Protein AF-A0AAV3NL18-F1 (afdb_monomer)

Solvent-accessible surface area (backbone atoms only — not comparable to full-atom values): 9851 Å² total; per-residue (Å²): 136,84,76,83,77,78,77,79,75,75,83,81,69,87,68,67,52,64,83,71,40,82,57,65,32,50,101,84,41,51,75,60,40,51,67,47,47,51,60,55,29,52,77,69,73,49,41,53,53,53,73,68,83,54,84,79,64,59,65,55,42,73,45,99,84,70,45,79,40,78,27,67,68,26,55,50,51,51,52,53,33,53,51,52,31,51,45,52,62,73,33,39,31,71,70,56,47,59,73,63,63,54,92,94,59,90,79,48,28,35,57,48,44,54,50,52,54,50,53,54,52,52,50,56,53,50,52,56,59,59,51,54,58,51,57,52,50,56,52,48,55,62,69,66,69,74,88,80,86,84,81,88,91,87,81,89,86,133

Radius of gyration: 29.04 Å; Cα contacts (8 Å, |Δi|>4): 93; chains: 1; bounding box: 50×45×116 Å

Mean predicted aligned error: 13.88 Å

pLDDT: mean 76.07, std 19.04, range [35.38, 95.25]

Structure (mmCIF, N/CA/C/O backbone):
data_AF-A0AAV3NL18-F1
#
_entry.id   AF-A0AAV3NL18-F1
#
loop_
_atom_site.group_PDB
_atom_site.id
_atom_site.type_symbol
_atom_site.label_atom_id
_atom_site.label_alt_id
_atom_site.label_comp_id
_atom_site.label_asym_id
_atom_site.label_entity_id
_atom_site.label_seq_id
_atom_site.pdbx_PDB_ins_code
_atom_site.Cartn_x
_atom_site.Cartn_y
_atom_site.Cartn_z
_atom_site.occupancy
_atom_site.B_iso_or_equiv
_atom_site.auth_seq_id
_atom_site.auth_comp_id
_atom_site.auth_asym_id
_atom_site.auth_atom_id
_atom_site.pdbx_PDB_model_num
ATOM 1 N N . MET A 1 1 ? 2.341 -17.189 -35.186 1.00 37.91 1 MET A N 1
ATOM 2 C CA . MET A 1 1 ? 2.715 -17.104 -33.759 1.00 37.91 1 MET A CA 1
ATOM 3 C C . MET A 1 1 ? 2.012 -15.875 -33.205 1.00 37.91 1 MET A C 1
ATOM 5 O O . MET A 1 1 ? 2.312 -14.782 -33.661 1.00 37.91 1 MET A O 1
ATOM 9 N N . ILE A 1 2 ? 0.972 -16.050 -32.389 1.00 35.88 2 ILE A N 1
ATOM 10 C CA . ILE A 1 2 ? 0.143 -14.938 -31.898 1.00 35.88 2 ILE A CA 1
ATOM 11 C C . ILE A 1 2 ? 0.721 -14.519 -30.545 1.00 35.88 2 ILE A C 1
ATOM 13 O O . ILE A 1 2 ? 0.697 -15.309 -29.606 1.00 35.88 2 ILE A O 1
ATOM 17 N N . MET A 1 3 ? 1.296 -13.319 -30.469 1.00 35.38 3 MET A N 1
ATOM 18 C CA . MET A 1 3 ? 1.714 -12.720 -29.199 1.00 35.38 3 MET A CA 1
ATOM 19 C C . MET A 1 3 ? 0.457 -12.323 -28.416 1.00 35.38 3 MET A C 1
ATOM 21 O O . MET A 1 3 ? -0.426 -11.699 -29.011 1.00 35.38 3 MET A O 1
ATOM 25 N N . PRO A 1 4 ? 0.335 -12.648 -27.119 1.00 42.09 4 PRO A N 1
ATOM 26 C CA . PRO A 1 4 ? -0.758 -12.124 -26.320 1.00 42.09 4 PRO A CA 1
ATOM 27 C C . PRO A 1 4 ? -0.588 -10.606 -26.215 1.00 42.09 4 PRO A C 1
ATOM 29 O O . PRO A 1 4 ? 0.349 -10.103 -25.598 1.00 42.09 4 PRO A O 1
ATOM 32 N N . THR A 1 5 ? -1.485 -9.863 -26.863 1.00 39.22 5 THR A N 1
ATOM 33 C CA . THR A 1 5 ? -1.616 -8.422 -26.667 1.00 39.22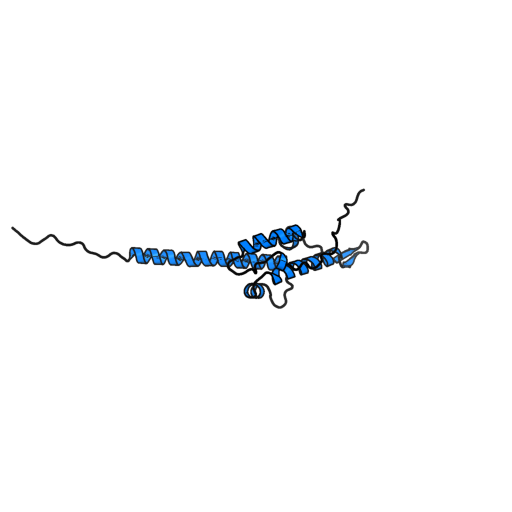 5 THR A CA 1
ATOM 34 C C . THR A 1 5 ? -2.104 -8.206 -25.242 1.00 39.22 5 THR A C 1
ATOM 36 O O . THR A 1 5 ? -3.290 -8.358 -24.954 1.00 39.22 5 THR A O 1
ATOM 39 N N . VAL A 1 6 ? -1.182 -7.886 -24.334 1.00 49.75 6 VAL A N 1
ATOM 40 C CA . VAL A 1 6 ? -1.539 -7.341 -23.026 1.00 49.75 6 VAL A CA 1
ATOM 41 C C . VAL A 1 6 ? -2.209 -6.003 -23.304 1.00 49.75 6 VAL A C 1
ATOM 43 O O . VAL A 1 6 ? -1.574 -5.032 -23.714 1.00 49.75 6 VAL A O 1
ATOM 46 N N . VAL A 1 7 ? -3.531 -5.991 -23.174 1.00 39.19 7 VAL A N 1
ATOM 47 C CA . VAL A 1 7 ? -4.340 -4.783 -23.269 1.00 39.19 7 VAL A CA 1
ATOM 48 C C . VAL A 1 7 ? -3.996 -3.963 -22.028 1.00 39.19 7 VAL A C 1
ATOM 50 O O . VAL A 1 7 ? -4.536 -4.200 -20.952 1.00 39.19 7 VAL A O 1
ATOM 53 N N . TYR A 1 8 ? -3.031 -3.049 -22.138 1.00 40.38 8 TYR A N 1
ATOM 54 C CA . TYR A 1 8 ? -2.781 -2.071 -21.084 1.00 40.38 8 TYR A CA 1
ATOM 55 C C . TYR A 1 8 ? -3.988 -1.134 -21.046 1.00 40.38 8 TYR A C 1
ATOM 57 O O . TYR A 1 8 ? -4.148 -0.238 -21.878 1.00 40.38 8 TYR A O 1
ATOM 65 N N . SER A 1 9 ? -4.904 -1.437 -20.130 1.00 42.38 9 SER A N 1
ATOM 66 C CA . SER A 1 9 ? -6.121 -0.675 -19.895 1.00 42.38 9 SER A CA 1
ATOM 67 C C . SER A 1 9 ? -5.795 0.792 -19.619 1.00 42.38 9 SER A C 1
ATOM 69 O O . SER A 1 9 ? -4.814 1.141 -18.966 1.00 42.38 9 SER A O 1
ATOM 71 N N . ARG A 1 10 ? -6.638 1.642 -20.202 1.00 47.22 10 ARG A N 1
ATOM 72 C CA . ARG A 1 10 ? -6.505 3.092 -20.350 1.00 47.22 10 ARG A CA 1
ATOM 73 C C . ARG A 1 10 ? -6.251 3.803 -19.019 1.00 47.22 10 ARG A C 1
ATOM 75 O O . ARG A 1 10 ? -6.920 3.507 -18.040 1.00 47.22 10 ARG A O 1
ATOM 82 N N . SER A 1 11 ? -5.340 4.783 -19.071 1.00 45.34 11 SER A N 1
ATOM 83 C CA . SER A 1 11 ? -5.150 5.912 -18.146 1.00 45.34 11 SER A CA 1
ATOM 84 C C . SER A 1 11 ? -5.982 5.838 -16.861 1.00 45.34 11 SER A C 1
ATOM 86 O O . SER A 1 11 ? -7.146 6.237 -16.839 1.00 45.34 11 SER A O 1
ATOM 88 N N . SER A 1 12 ? -5.368 5.347 -15.785 1.00 49.28 12 SER A N 1
ATOM 89 C CA . SER A 1 12 ? -5.919 5.433 -14.436 1.00 49.28 12 SER A CA 1
ATOM 90 C C . SER A 1 12 ? -5.998 6.910 -14.047 1.00 49.28 12 SER A C 1
ATOM 92 O O . SER A 1 12 ? -5.031 7.495 -13.557 1.00 49.28 12 SER A O 1
ATOM 94 N N . THR A 1 13 ? -7.133 7.556 -14.314 1.00 51.69 13 THR A N 1
ATOM 95 C CA . THR A 1 13 ? -7.495 8.793 -13.622 1.00 51.69 13 THR A CA 1
ATOM 96 C C . THR A 1 13 ? -7.361 8.527 -12.131 1.00 51.69 13 THR A C 1
ATOM 98 O O . THR A 1 13 ? -7.843 7.497 -11.662 1.00 51.69 13 THR A O 1
ATOM 101 N N . ILE A 1 14 ? -6.684 9.419 -11.401 1.00 53.84 14 ILE A N 1
ATOM 102 C CA . ILE A 1 14 ? -6.561 9.339 -9.943 1.00 53.84 14 ILE A CA 1
ATOM 103 C C . ILE A 1 14 ? -7.979 9.421 -9.372 1.00 53.84 14 ILE A C 1
ATOM 105 O O . ILE A 1 14 ? -8.539 10.499 -9.178 1.00 53.84 14 ILE A O 1
ATOM 109 N N . SER A 1 15 ? -8.591 8.258 -9.178 1.00 59.44 15 SER A N 1
ATOM 110 C CA . SER A 1 15 ? -9.879 8.106 -8.529 1.00 59.44 15 SER A CA 1
ATOM 111 C C . SER A 1 15 ? -9.713 8.588 -7.094 1.00 59.44 15 SER A C 1
ATOM 113 O O . SER A 1 15 ? -8.809 8.139 -6.387 1.00 59.44 15 SER A O 1
ATOM 115 N N . ASN A 1 16 ? -10.555 9.528 -6.661 1.00 66.00 16 ASN A N 1
ATOM 116 C CA . ASN A 1 16 ? -10.571 9.975 -5.274 1.00 66.00 16 ASN A CA 1
ATOM 117 C C . ASN A 1 16 ? -11.001 8.789 -4.401 1.00 66.00 16 ASN A C 1
ATOM 119 O O . ASN A 1 16 ? -12.191 8.517 -4.262 1.00 66.00 16 ASN A O 1
ATOM 123 N N . ILE A 1 17 ? -10.025 8.053 -3.866 1.00 69.31 17 ILE A N 1
ATOM 124 C CA . ILE A 1 17 ? -10.222 6.814 -3.103 1.00 69.31 17 ILE A CA 1
ATOM 125 C C . ILE A 1 17 ? -11.233 6.977 -1.963 1.00 69.31 17 ILE A C 1
ATOM 127 O O . ILE A 1 17 ? -11.958 6.042 -1.637 1.00 69.31 17 ILE A O 1
ATOM 131 N N . LYS A 1 18 ? -11.352 8.194 -1.419 1.00 64.25 18 LYS A N 1
ATOM 132 C CA . LYS A 1 18 ? -12.298 8.544 -0.353 1.00 64.25 18 LYS A CA 1
ATOM 133 C C . LYS A 1 18 ? -13.765 8.387 -0.760 1.00 64.25 18 LYS A C 1
ATOM 135 O O . LYS A 1 18 ? -14.620 8.266 0.107 1.00 64.25 18 LYS A O 1
ATOM 140 N N . ASN A 1 19 ? -14.062 8.366 -2.060 1.00 70.12 19 ASN A N 1
ATOM 141 C CA . ASN A 1 19 ? -15.407 8.081 -2.563 1.00 70.12 19 ASN A CA 1
ATOM 142 C C . ASN A 1 19 ? -15.765 6.588 -2.473 1.00 70.12 19 ASN A C 1
ATOM 144 O O . ASN A 1 19 ? -16.944 6.253 -2.492 1.00 70.12 19 ASN A O 1
ATOM 148 N N . TYR A 1 20 ? -14.766 5.705 -2.388 1.00 67.75 20 TYR A N 1
ATOM 149 C CA . TYR A 1 20 ? -14.949 4.251 -2.355 1.00 67.75 20 TYR A CA 1
ATOM 150 C C . TYR A 1 20 ? -14.720 3.670 -0.959 1.00 67.75 20 TYR A C 1
ATOM 152 O O . TYR A 1 20 ? -15.392 2.723 -0.562 1.00 67.75 20 TYR A O 1
ATOM 160 N N . VAL A 1 21 ? -13.801 4.267 -0.200 1.00 74.56 21 VAL A N 1
ATOM 161 C CA . VAL A 1 21 ? -13.479 3.879 1.173 1.00 74.56 21 VAL A CA 1
ATOM 162 C C . VAL A 1 21 ? -13.870 5.035 2.085 1.00 74.56 21 VAL A C 1
ATOM 164 O O . VAL A 1 21 ? -13.123 5.998 2.253 1.00 74.56 21 VAL A O 1
ATOM 167 N N . SER A 1 22 ? -15.081 4.959 2.638 1.00 75.62 22 SER A N 1
ATOM 168 C CA . SER A 1 22 ? -15.639 6.000 3.513 1.00 75.62 22 SER A CA 1
ATOM 169 C C . SER A 1 22 ? -15.077 5.962 4.935 1.00 75.62 22 SER A C 1
ATOM 171 O O . SER A 1 22 ? -15.229 6.929 5.680 1.00 75.62 22 SER A O 1
ATOM 173 N N . GLN A 1 23 ? -14.424 4.861 5.315 1.00 77.94 23 GLN A N 1
ATOM 174 C CA . GLN A 1 23 ? -13.844 4.687 6.640 1.00 77.94 23 GLN A CA 1
ATOM 175 C C . GLN A 1 23 ? -12.346 4.961 6.636 1.00 77.94 23 GLN A C 1
ATOM 177 O O . GLN A 1 23 ? -11.592 4.409 5.837 1.00 77.94 23 GLN A O 1
ATOM 182 N N . VAL A 1 24 ? -11.919 5.788 7.582 1.00 88.56 24 VAL A N 1
ATOM 183 C CA . VAL A 1 24 ? -10.508 5.953 7.915 1.00 88.56 24 VAL A CA 1
ATOM 184 C C . VAL A 1 24 ? -10.121 4.803 8.844 1.00 88.56 24 VAL A C 1
ATOM 186 O O . VAL A 1 24 ? -10.771 4.605 9.869 1.00 88.56 24 VAL A O 1
ATOM 189 N N . LEU A 1 25 ? -9.094 4.032 8.484 1.00 89.56 25 LEU A N 1
ATOM 190 C CA . LEU A 1 25 ? -8.557 2.955 9.309 1.00 89.56 25 LEU A CA 1
ATOM 191 C C . LEU A 1 25 ? -8.058 3.516 10.641 1.00 89.56 25 LEU A C 1
ATOM 193 O O . LEU A 1 25 ? -7.231 4.430 10.673 1.00 89.56 25 LEU A O 1
ATOM 197 N N . ASP A 1 26 ? -8.506 2.912 11.728 1.00 89.25 26 ASP A N 1
ATOM 198 C CA . ASP A 1 26 ? -8.030 3.115 13.085 1.00 89.25 26 ASP A CA 1
ATOM 199 C C . ASP A 1 26 ? -7.818 1.759 13.777 1.00 89.25 26 ASP A C 1
ATOM 201 O O . ASP A 1 26 ? -8.051 0.694 13.205 1.00 89.25 26 ASP A O 1
ATOM 205 N N . PHE A 1 27 ? -7.358 1.788 15.028 1.00 85.31 27 PHE A N 1
ATOM 206 C CA . PHE A 1 27 ? -7.039 0.584 15.798 1.00 85.31 27 PHE A CA 1
ATOM 207 C C . PHE A 1 27 ? -8.253 -0.290 16.174 1.00 85.31 27 PHE A C 1
ATOM 209 O O . PHE A 1 27 ? -8.080 -1.293 16.863 1.00 85.31 27 PHE A O 1
ATOM 216 N N . SER A 1 28 ? -9.469 0.076 15.764 1.00 87.00 28 SER A N 1
ATOM 217 C CA . SER A 1 28 ? -10.713 -0.620 16.106 1.00 87.00 28 SER A CA 1
ATOM 218 C C . SER A 1 28 ? -11.445 -1.213 14.899 1.00 87.00 28 SER A C 1
ATOM 220 O O . SER A 1 28 ? -12.254 -2.123 15.073 1.00 87.00 28 SER A O 1
ATOM 222 N N . ASN A 1 29 ? -11.163 -0.746 13.677 1.00 90.56 29 ASN A N 1
ATOM 223 C CA . ASN A 1 29 ? -11.973 -1.064 12.496 1.00 90.56 29 ASN A CA 1
ATOM 224 C C . ASN A 1 29 ? -11.228 -1.824 11.384 1.00 90.56 29 ASN A C 1
ATOM 226 O O . ASN A 1 29 ? -11.759 -1.942 10.279 1.00 90.56 29 ASN A O 1
ATOM 230 N N . TYR A 1 30 ? -10.047 -2.388 11.658 1.00 91.69 30 TYR A N 1
ATOM 231 C CA . TYR A 1 30 ? -9.228 -3.062 10.640 1.00 91.69 30 TYR A CA 1
ATOM 232 C C . TYR A 1 30 ? -9.960 -4.096 9.772 1.00 91.69 30 TYR A C 1
ATOM 234 O O . TYR A 1 30 ? -9.886 -3.962 8.550 1.00 91.69 30 TYR A O 1
ATOM 242 N N . PRO A 1 31 ? -10.730 -5.062 10.316 1.00 91.19 31 PRO A N 1
ATOM 243 C 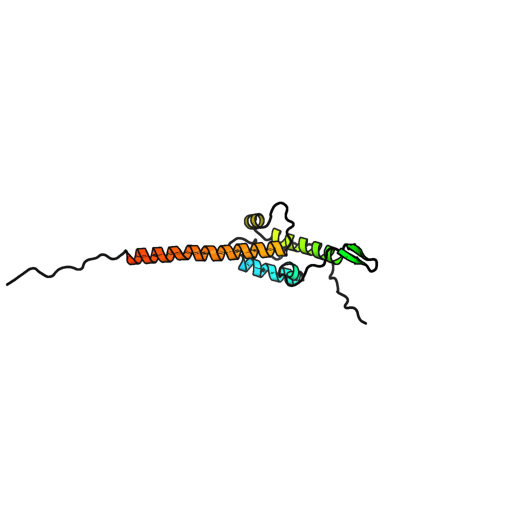CA . PRO A 1 31 ? -11.436 -6.034 9.477 1.00 91.19 31 PRO A CA 1
ATOM 244 C C . PRO A 1 31 ? -12.454 -5.384 8.528 1.00 91.19 31 PRO A C 1
ATOM 246 O O . PRO A 1 31 ? -12.643 -5.838 7.398 1.00 91.19 31 PRO A O 1
ATOM 249 N N . ILE A 1 32 ? -13.098 -4.301 8.975 1.00 90.94 32 ILE A N 1
ATOM 250 C CA . ILE A 1 32 ? -14.087 -3.559 8.188 1.00 90.94 32 ILE A CA 1
ATOM 251 C C . ILE A 1 32 ? -13.381 -2.772 7.085 1.00 90.94 32 ILE A C 1
ATOM 253 O O . ILE A 1 32 ? -13.765 -2.873 5.921 1.00 90.94 32 ILE A O 1
ATOM 257 N N . TRP A 1 33 ? -12.323 -2.036 7.436 1.00 93.94 33 TRP A N 1
ATOM 258 C CA . TRP A 1 33 ? -11.511 -1.302 6.470 1.00 93.94 33 TRP A CA 1
ATOM 259 C C . TRP A 1 33 ? -10.929 -2.238 5.408 1.00 93.94 33 TRP A C 1
ATOM 261 O O . TRP A 1 33 ? -11.078 -1.966 4.220 1.00 93.94 33 TRP A O 1
ATOM 271 N N . GLN A 1 34 ? -10.358 -3.378 5.808 1.00 93.38 34 GLN A N 1
ATOM 272 C CA . GLN A 1 34 ? -9.791 -4.366 4.888 1.00 93.38 34 GLN A CA 1
ATOM 273 C C . GLN A 1 34 ? -10.856 -4.900 3.918 1.00 93.38 34 GLN A C 1
ATOM 275 O O . GLN A 1 34 ? -10.618 -4.959 2.712 1.00 93.38 34 GLN A O 1
ATOM 280 N N . SER A 1 35 ? -12.053 -5.213 4.426 1.00 91.12 35 SER A N 1
ATOM 281 C CA . SER A 1 35 ? -13.183 -5.690 3.614 1.00 91.12 35 SER A CA 1
ATOM 282 C C . SER A 1 35 ? -13.699 -4.645 2.618 1.00 91.12 35 SER A C 1
ATOM 284 O O . SER A 1 35 ? -14.250 -5.011 1.585 1.00 91.12 35 SER A O 1
ATOM 286 N N . MET A 1 36 ? -13.530 -3.349 2.905 1.00 90.75 36 MET A N 1
ATOM 287 C CA . MET A 1 36 ? -13.870 -2.262 1.978 1.00 90.75 36 MET A CA 1
ATOM 288 C C . MET A 1 36 ? -12.737 -1.957 0.994 1.00 90.75 36 MET A C 1
ATOM 290 O O . MET A 1 36 ? -13.002 -1.631 -0.159 1.00 90.75 36 MET A O 1
ATOM 294 N N . PHE A 1 37 ? -11.481 -2.055 1.430 1.00 92.06 37 PHE A N 1
ATOM 295 C CA . PHE A 1 37 ? -10.320 -1.670 0.633 1.00 92.06 37 PHE A CA 1
ATOM 296 C C . PHE A 1 37 ? -9.980 -2.714 -0.440 1.00 92.06 37 PHE A C 1
ATOM 298 O O . PHE A 1 37 ? -9.724 -2.347 -1.586 1.00 92.06 37 PHE A O 1
ATOM 305 N N . LEU A 1 38 ? -10.025 -4.011 -0.106 1.00 93.12 38 LEU A N 1
ATOM 306 C CA . LEU A 1 38 ? -9.662 -5.089 -1.038 1.00 93.12 38 LEU A CA 1
ATOM 307 C C . LEU A 1 38 ? -10.507 -5.095 -2.330 1.00 93.12 38 LEU A C 1
ATOM 309 O O . LEU A 1 38 ? -9.902 -5.094 -3.404 1.00 93.12 38 LEU A O 1
ATOM 313 N N . PRO A 1 39 ? -11.854 -4.991 -2.290 1.00 91.94 39 PRO A N 1
ATOM 314 C CA . PRO A 1 39 ? -12.665 -4.940 -3.510 1.00 91.94 39 PRO A CA 1
ATOM 315 C C . PRO A 1 39 ? -12.349 -3.738 -4.404 1.00 91.94 39 PRO A C 1
ATOM 317 O O . PRO A 1 39 ? -12.479 -3.823 -5.623 1.00 91.94 39 PRO A O 1
ATOM 320 N N . VAL A 1 40 ? -11.914 -2.615 -3.821 1.00 91.00 40 VAL A N 1
ATOM 321 C CA . VAL A 1 40 ? -11.503 -1.431 -4.591 1.00 91.00 40 VAL A CA 1
ATOM 322 C C . VAL A 1 40 ? -10.206 -1.705 -5.344 1.00 91.00 40 VAL A C 1
ATOM 324 O O . VAL A 1 40 ? -10.074 -1.310 -6.502 1.00 91.00 40 VAL A O 1
ATOM 327 N N . LEU A 1 41 ? -9.251 -2.404 -4.729 1.00 92.06 41 LEU A N 1
ATOM 328 C CA . LEU A 1 41 ? -8.029 -2.810 -5.422 1.00 92.06 41 LEU A CA 1
ATOM 329 C C . LEU A 1 41 ? -8.317 -3.831 -6.526 1.00 92.06 41 LEU A C 1
ATOM 331 O O . LEU A 1 41 ? -7.760 -3.718 -7.619 1.00 92.06 41 LEU A O 1
ATOM 335 N N . GLU A 1 42 ? -9.205 -4.792 -6.264 1.00 91.62 42 GLU A N 1
ATOM 336 C CA . GLU A 1 42 ? -9.653 -5.775 -7.255 1.00 91.62 42 GLU A CA 1
ATOM 337 C C . GLU A 1 42 ? -10.344 -5.107 -8.445 1.00 91.62 42 GLU A C 1
ATOM 339 O O . GLU A 1 42 ? -9.982 -5.377 -9.591 1.00 91.62 42 GLU A O 1
ATOM 344 N N . SER A 1 43 ? -11.268 -4.169 -8.203 1.00 89.69 43 SER A N 1
ATOM 345 C CA . SER A 1 43 ? -12.001 -3.479 -9.272 1.00 89.69 43 SER A CA 1
ATOM 346 C C . SER A 1 43 ? -11.096 -2.631 -10.169 1.00 89.69 43 SER A C 1
ATOM 348 O O . SER A 1 43 ? -11.437 -2.373 -11.321 1.00 89.69 43 SER A O 1
ATOM 350 N N . HIS A 1 44 ? -9.953 -2.180 -9.644 1.00 88.75 44 HIS A N 1
ATOM 351 C CA . HIS A 1 44 ? -8.941 -1.430 -10.389 1.00 88.75 44 HIS A CA 1
ATOM 352 C C . HIS A 1 44 ? -7.819 -2.325 -10.944 1.00 88.75 44 HIS A C 1
ATOM 354 O O . HIS A 1 44 ? -6.925 -1.819 -11.618 1.00 88.75 44 HIS A O 1
ATOM 360 N N . GLY A 1 45 ? -7.850 -3.639 -10.689 1.00 90.06 45 GLY A N 1
ATOM 361 C CA . GLY A 1 45 ? -6.844 -4.590 -11.167 1.00 90.06 45 GLY A CA 1
ATOM 362 C C . GLY A 1 45 ? -5.468 -4.440 -10.510 1.00 90.06 45 GLY A C 1
ATOM 363 O O . GLY A 1 45 ? -4.473 -4.873 -11.084 1.00 90.06 45 GLY A O 1
ATOM 364 N N . VAL A 1 46 ? -5.392 -3.830 -9.324 1.00 92.69 46 VAL A N 1
ATOM 365 C CA . VAL A 1 46 ? -4.133 -3.486 -8.632 1.00 92.69 46 VAL A CA 1
ATOM 366 C C . VAL A 1 46 ? -3.927 -4.247 -7.320 1.00 92.69 46 VAL A C 1
ATOM 368 O O . VAL A 1 46 ? -2.983 -3.953 -6.593 1.00 92.69 46 VAL A O 1
ATOM 371 N N . LEU A 1 47 ? -4.766 -5.246 -7.014 1.00 92.44 47 LEU A N 1
ATOM 372 C CA . LEU A 1 47 ? -4.635 -6.078 -5.805 1.00 92.44 47 LEU A CA 1
ATOM 373 C C . LEU A 1 47 ? -3.229 -6.691 -5.656 1.00 92.44 47 LEU A C 1
ATOM 375 O O . LEU A 1 47 ? -2.678 -6.736 -4.556 1.00 92.44 47 LEU A O 1
ATOM 379 N N . HIS A 1 48 ? -2.608 -7.051 -6.779 1.00 90.44 48 HIS A N 1
ATOM 380 C CA . HIS A 1 48 ? -1.270 -7.637 -6.827 1.00 90.44 48 HIS A CA 1
ATOM 381 C C . HIS A 1 48 ? -0.157 -6.744 -6.239 1.00 90.44 48 HIS A C 1
ATOM 383 O O . HIS A 1 48 ? 0.924 -7.233 -5.915 1.00 90.44 48 HIS A O 1
ATOM 389 N N . HIS A 1 49 ? -0.404 -5.437 -6.075 1.00 91.81 49 HIS A N 1
ATOM 390 C CA . HIS A 1 49 ? 0.520 -4.523 -5.398 1.00 91.81 49 HIS A CA 1
ATOM 391 C C . HIS A 1 49 ? 0.554 -4.704 -3.876 1.00 91.81 49 HIS A C 1
ATOM 393 O O . HIS A 1 49 ? 1.514 -4.266 -3.245 1.00 91.81 49 HIS A O 1
ATOM 399 N N . VAL A 1 50 ? -0.468 -5.323 -3.275 1.00 92.50 50 VAL A N 1
ATOM 400 C CA . VAL A 1 50 ? -0.556 -5.494 -1.816 1.00 92.50 50 VAL A CA 1
ATOM 401 C C . VAL A 1 50 ? -0.577 -6.946 -1.369 1.00 92.50 50 VAL A C 1
ATOM 403 O O . VAL A 1 50 ? -0.170 -7.197 -0.245 1.00 92.50 50 VAL A O 1
ATOM 406 N N . ASP A 1 51 ? -1.003 -7.900 -2.197 1.00 87.50 51 ASP A N 1
ATOM 407 C CA . ASP A 1 51 ? -1.148 -9.312 -1.800 1.00 87.50 51 ASP A CA 1
ATOM 408 C C . ASP A 1 51 ? 0.160 -10.130 -1.895 1.00 87.50 51 ASP A C 1
ATOM 410 O O . ASP A 1 51 ? 0.278 -11.199 -1.297 1.00 87.50 51 ASP A O 1
ATOM 414 N N . GLY A 1 52 ? 1.176 -9.615 -2.598 1.00 81.94 52 GLY A N 1
ATOM 415 C CA . GLY A 1 52 ? 2.463 -10.288 -2.796 1.00 81.94 52 GLY A CA 1
ATOM 416 C C . GLY A 1 52 ? 2.440 -11.442 -3.807 1.00 81.94 52 GLY A C 1
ATOM 417 O O . GLY A 1 52 ? 3.386 -12.224 -3.849 1.00 81.94 52 GLY A O 1
ATOM 418 N N . THR A 1 53 ? 1.391 -11.559 -4.624 1.00 80.12 53 THR A N 1
ATOM 419 C CA . THR A 1 53 ? 1.238 -12.625 -5.633 1.00 80.12 53 THR A CA 1
ATOM 420 C C . THR A 1 53 ? 2.183 -12.484 -6.823 1.00 80.12 53 THR A C 1
ATOM 422 O O . THR A 1 53 ? 2.457 -13.467 -7.510 1.00 80.12 53 THR A O 1
ATOM 425 N N . THR A 1 54 ? 2.690 -11.277 -7.081 1.00 75.88 54 THR A N 1
ATOM 426 C CA . THR A 1 54 ? 3.512 -10.971 -8.256 1.00 75.88 54 THR A CA 1
ATOM 427 C C . THR A 1 54 ? 4.881 -10.446 -7.840 1.00 75.88 54 THR A C 1
ATOM 429 O O . THR A 1 54 ? 4.985 -9.533 -7.021 1.00 75.88 54 THR A O 1
ATOM 432 N N . SER A 1 55 ? 5.946 -11.000 -8.425 1.00 74.31 55 SER A N 1
ATOM 433 C CA . SER A 1 55 ? 7.294 -10.451 -8.288 1.00 74.31 55 SER A CA 1
ATOM 434 C C . SER A 1 55 ? 7.417 -9.149 -9.083 1.00 74.31 55 SER A C 1
ATOM 436 O O . SER A 1 55 ? 6.989 -9.059 -10.235 1.00 74.31 55 SER A O 1
ATOM 438 N N . TRP A 1 56 ? 7.998 -8.117 -8.471 1.00 82.62 56 TRP A N 1
ATOM 439 C CA . TRP A 1 56 ? 8.195 -6.834 -9.142 1.00 82.62 56 TRP A CA 1
ATOM 440 C C . TRP A 1 56 ? 9.145 -6.975 -10.344 1.00 82.62 56 TRP A C 1
ATOM 442 O O . TRP A 1 56 ? 10.138 -7.709 -10.277 1.00 82.62 56 TRP A O 1
ATOM 452 N N . PRO A 1 57 ? 8.877 -6.259 -11.448 1.00 85.75 57 PRO A N 1
ATOM 453 C CA . PRO A 1 57 ? 9.755 -6.264 -12.610 1.00 85.75 57 PRO A CA 1
ATOM 454 C C . PRO A 1 57 ? 11.145 -5.701 -12.255 1.00 85.75 57 PRO A C 1
ATOM 456 O O . PRO A 1 57 ? 11.258 -4.812 -11.408 1.00 85.75 57 PRO A O 1
ATOM 459 N N . PRO A 1 58 ? 12.219 -6.174 -12.910 1.00 87.25 58 PRO A N 1
ATOM 460 C CA . PRO A 1 58 ? 13.558 -5.640 -12.688 1.00 87.25 58 PRO A CA 1
ATOM 461 C C . PRO A 1 58 ? 13.634 -4.181 -13.150 1.00 87.25 58 PRO A C 1
ATOM 463 O O . PRO A 1 58 ? 13.046 -3.818 -14.168 1.00 87.25 58 PRO A O 1
ATOM 466 N N . SER A 1 59 ? 14.374 -3.343 -12.422 1.00 87.06 59 SER A N 1
ATOM 467 C CA . SER A 1 59 ? 14.519 -1.911 -12.726 1.00 87.06 59 SER A CA 1
ATOM 468 C C . SER A 1 59 ? 15.285 -1.634 -14.021 1.00 87.06 59 SER A C 1
ATOM 470 O O . SER A 1 59 ? 15.029 -0.628 -14.686 1.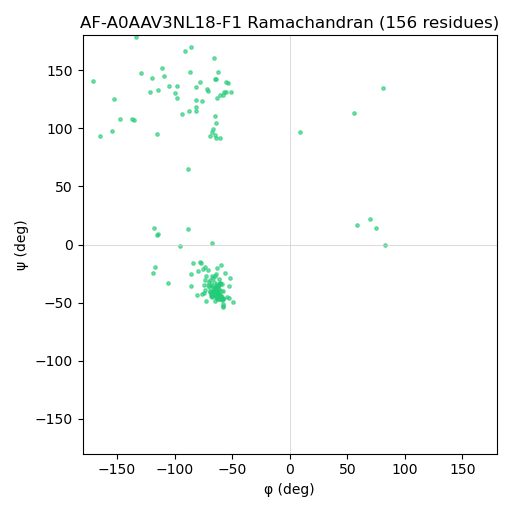00 87.06 59 SER A O 1
ATOM 472 N N . PHE A 1 60 ? 16.171 -2.552 -14.405 1.00 89.75 60 PHE A N 1
ATOM 473 C CA . PHE A 1 60 ? 16.929 -2.518 -15.648 1.00 89.75 60 PHE A CA 1
ATOM 474 C C . PHE A 1 60 ? 16.800 -3.849 -16.382 1.00 89.75 60 PHE A C 1
ATOM 476 O O . PHE A 1 60 ? 16.697 -4.904 -15.756 1.00 89.75 60 PHE A O 1
ATOM 483 N N . ILE A 1 61 ? 16.822 -3.790 -17.708 1.00 88.88 61 ILE A N 1
ATOM 484 C CA . ILE A 1 61 ? 16.861 -4.953 -18.594 1.00 88.88 61 ILE A CA 1
ATOM 485 C C . ILE A 1 61 ? 18.124 -4.893 -19.451 1.00 88.88 61 ILE A C 1
ATOM 487 O O . ILE A 1 61 ? 18.557 -3.808 -19.845 1.00 88.88 61 ILE A O 1
ATOM 491 N N . SER A 1 62 ? 18.719 -6.053 -19.717 1.00 88.19 62 SER A N 1
ATOM 492 C CA . SER A 1 62 ? 19.848 -6.175 -20.640 1.00 88.19 62 SER A CA 1
ATOM 493 C C . SER A 1 62 ? 19.346 -6.219 -22.080 1.00 88.19 62 SER 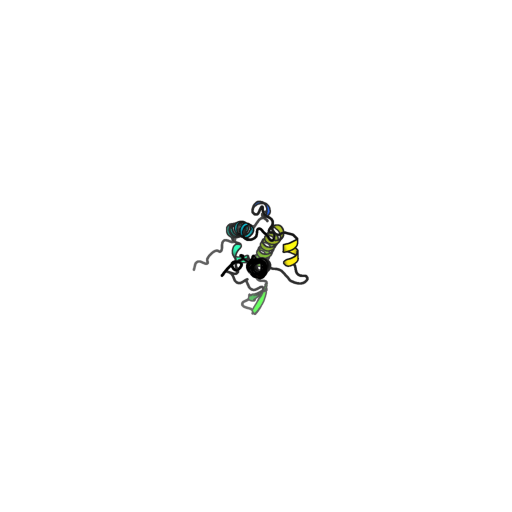A C 1
ATOM 495 O O . SER A 1 62 ? 18.381 -6.922 -22.376 1.00 88.19 62 SER A O 1
ATOM 497 N N . THR A 1 63 ? 19.996 -5.472 -22.966 1.00 82.88 63 THR A N 1
ATOM 498 C CA . THR A 1 63 ? 19.798 -5.578 -24.415 1.00 82.88 63 THR A CA 1
ATOM 499 C C . THR A 1 63 ? 20.683 -6.668 -25.015 1.00 82.88 63 THR A C 1
ATOM 501 O O . THR A 1 63 ? 21.602 -7.157 -24.356 1.00 82.88 63 THR A O 1
ATOM 504 N N . ASP A 1 64 ? 20.447 -6.999 -26.286 1.00 82.50 64 ASP A N 1
ATOM 505 C CA . ASP A 1 64 ? 21.277 -7.939 -27.056 1.00 82.50 64 ASP A CA 1
ATOM 506 C C . ASP A 1 64 ? 22.763 -7.518 -27.106 1.00 82.50 64 ASP A C 1
ATOM 508 O O . ASP A 1 64 ? 23.648 -8.366 -27.192 1.00 82.50 64 ASP A O 1
ATOM 512 N N . ASP A 1 65 ? 23.046 -6.219 -26.945 1.00 84.31 65 ASP A N 1
ATOM 513 C CA . ASP A 1 65 ? 24.397 -5.644 -26.868 1.00 84.31 65 ASP A CA 1
ATOM 514 C C . ASP A 1 65 ? 24.975 -5.606 -25.432 1.00 84.31 65 ASP A C 1
ATOM 516 O O . ASP A 1 65 ? 25.952 -4.904 -25.168 1.00 84.31 65 ASP A O 1
ATOM 520 N N . ASN A 1 66 ? 24.369 -6.317 -24.470 1.00 79.88 66 ASN A N 1
ATOM 521 C CA . ASN A 1 66 ? 24.695 -6.282 -23.033 1.00 79.88 66 ASN A CA 1
ATOM 522 C C . ASN A 1 66 ? 24.585 -4.892 -22.367 1.00 79.88 66 ASN A C 1
ATOM 524 O O . ASN A 1 66 ? 25.081 -4.696 -21.253 1.00 79.88 66 ASN A O 1
ATOM 528 N N . ALA A 1 67 ? 23.911 -3.923 -22.990 1.00 83.69 67 ALA A N 1
ATOM 529 C CA . ALA A 1 67 ? 23.656 -2.630 -22.361 1.00 83.69 67 ALA A CA 1
ATOM 530 C C . ALA A 1 67 ? 22.501 -2.740 -21.352 1.00 83.69 67 ALA A C 1
ATOM 532 O O . ALA A 1 67 ? 21.498 -3.403 -21.612 1.00 83.69 67 ALA A O 1
ATOM 533 N N . LEU A 1 68 ? 22.623 -2.071 -20.202 1.00 88.56 68 LEU A N 1
ATOM 534 C CA . LEU A 1 68 ? 21.544 -1.967 -19.215 1.00 88.56 68 LEU A CA 1
ATOM 535 C C . LEU A 1 68 ? 20.659 -0.766 -19.544 1.00 88.56 68 LEU A C 1
ATOM 537 O O . LEU A 1 68 ? 21.099 0.380 -19.443 1.00 88.56 68 LEU A O 1
ATOM 541 N N . LEU A 1 69 ? 19.402 -1.024 -19.900 1.00 88.50 69 LEU A N 1
ATOM 542 C CA . LEU A 1 69 ? 18.408 0.017 -20.150 1.00 88.50 69 LEU A CA 1
ATOM 543 C C . LEU A 1 69 ? 17.342 0.050 -19.048 1.00 88.50 69 LEU A C 1
ATOM 545 O O . LEU A 1 69 ? 16.962 -1.005 -18.533 1.00 88.50 69 LEU A O 1
ATOM 549 N N . PRO A 1 70 ? 16.831 1.243 -18.684 1.00 88.75 70 PRO A N 1
ATOM 550 C CA . PRO A 1 70 ? 15.694 1.367 -17.781 1.00 88.75 70 PRO A CA 1
ATOM 551 C C . PRO A 1 70 ? 14.486 0.575 -18.287 1.00 88.75 70 PRO A C 1
ATOM 553 O O . PRO A 1 70 ? 14.080 0.706 -19.442 1.00 88.75 70 PRO A O 1
ATOM 556 N N . ASN A 1 71 ? 13.879 -0.216 -17.408 1.00 90.62 71 ASN A N 1
ATOM 557 C CA . ASN A 1 71 ? 12.708 -1.003 -17.761 1.00 90.62 71 ASN A CA 1
ATOM 558 C C . ASN A 1 71 ? 11.432 -0.143 -17.704 1.00 90.62 71 ASN A C 1
ATOM 560 O O . ASN A 1 71 ? 11.013 0.299 -16.631 1.00 90.62 71 ASN A O 1
ATOM 564 N N . SER A 1 72 ? 10.776 0.068 -18.847 1.00 89.06 72 SER A N 1
ATOM 565 C CA . SER A 1 72 ? 9.491 0.783 -18.928 1.00 89.06 72 SER A CA 1
ATOM 566 C C . SER A 1 72 ? 8.383 0.106 -18.120 1.00 89.06 72 SER A C 1
ATOM 568 O O . SER A 1 72 ? 7.565 0.796 -17.514 1.00 89.06 72 SER A O 1
ATOM 570 N N . VAL A 1 73 ? 8.404 -1.226 -18.022 1.00 88.38 73 VAL A N 1
ATOM 571 C CA . VAL A 1 73 ? 7.460 -1.998 -17.202 1.00 88.38 73 VAL A CA 1
ATOM 572 C C . VAL A 1 73 ? 7.663 -1.698 -15.717 1.00 88.38 73 VAL A C 1
ATOM 574 O O . VAL A 1 73 ? 6.692 -1.551 -14.982 1.00 88.38 73 VAL A O 1
ATOM 577 N N . TYR A 1 74 ? 8.915 -1.537 -15.275 1.00 89.44 74 TYR A N 1
ATOM 578 C CA . TYR A 1 74 ? 9.215 -1.134 -13.900 1.00 89.44 74 TYR A CA 1
ATOM 579 C C . TYR A 1 74 ? 8.768 0.295 -13.601 1.00 89.44 74 TYR A C 1
ATOM 581 O O . TYR A 1 74 ? 8.229 0.553 -12.526 1.00 89.44 74 TYR A O 1
ATOM 589 N N . MET A 1 75 ? 8.948 1.224 -14.542 1.00 89.00 75 MET A N 1
ATOM 590 C CA . MET A 1 75 ? 8.470 2.597 -14.368 1.00 89.00 75 MET A CA 1
ATOM 591 C C . MET A 1 75 ? 6.947 2.658 -14.221 1.00 89.00 75 MET A C 1
ATOM 593 O O . MET A 1 75 ? 6.456 3.356 -13.333 1.00 89.00 75 MET A O 1
ATOM 597 N N . GLU A 1 76 ? 6.207 1.901 -15.034 1.00 89.62 76 GLU A N 1
ATOM 598 C CA . GLU A 1 76 ? 4.748 1.840 -14.916 1.00 89.62 76 GLU A CA 1
ATOM 599 C C . GLU A 1 76 ? 4.314 1.155 -13.620 1.00 89.62 76 GLU A C 1
ATOM 601 O O . GLU A 1 76 ? 3.476 1.692 -12.898 1.00 89.62 76 GLU A O 1
ATOM 606 N N . TRP A 1 77 ? 4.941 0.031 -13.261 1.00 91.56 77 TRP A N 1
ATOM 607 C CA . TRP A 1 77 ? 4.692 -0.625 -11.978 1.00 91.56 77 TRP A CA 1
ATOM 608 C C . TRP A 1 77 ? 4.905 0.343 -10.809 1.00 91.56 77 TRP A C 1
ATOM 610 O O . TRP A 1 77 ? 4.048 0.462 -9.940 1.00 91.56 77 TRP A O 1
ATOM 620 N N . LYS A 1 78 ? 5.997 1.117 -10.818 1.00 91.62 78 LYS A N 1
ATOM 621 C CA . LYS A 1 78 ? 6.299 2.100 -9.769 1.00 91.62 78 LYS A CA 1
ATOM 622 C C . LYS A 1 78 ? 5.268 3.230 -9.712 1.00 91.62 78 LYS A C 1
ATOM 624 O O . LYS A 1 78 ? 4.951 3.716 -8.628 1.00 91.62 78 LYS A O 1
ATOM 629 N N . ARG A 1 79 ? 4.733 3.650 -10.863 1.00 92.56 79 ARG A N 1
ATOM 630 C CA . ARG A 1 79 ? 3.656 4.649 -10.943 1.00 92.56 79 ARG A CA 1
ATOM 631 C C . ARG A 1 79 ? 2.384 4.138 -10.270 1.00 92.56 79 ARG A C 1
ATOM 633 O O . ARG A 1 79 ? 1.776 4.866 -9.487 1.00 92.56 79 ARG A O 1
ATOM 640 N N . VAL A 1 80 ? 2.000 2.897 -10.563 1.00 92.12 80 VAL A N 1
ATOM 641 C CA . VAL A 1 80 ? 0.815 2.262 -9.974 1.00 92.12 80 VAL A CA 1
ATOM 642 C C . VAL A 1 80 ? 1.028 1.981 -8.484 1.00 92.12 80 VAL A C 1
ATOM 644 O O . VAL A 1 80 ? 0.144 2.283 -7.687 1.00 92.12 80 VAL A O 1
ATOM 647 N N . ASP A 1 81 ? 2.213 1.518 -8.082 1.00 93.25 81 ASP A N 1
ATOM 648 C CA . ASP A 1 81 ? 2.568 1.304 -6.674 1.00 93.25 81 ASP A CA 1
ATOM 649 C C . ASP A 1 81 ? 2.437 2.597 -5.855 1.00 93.25 81 ASP A C 1
ATOM 651 O O . ASP A 1 81 ? 1.784 2.612 -4.813 1.00 93.25 81 ASP A O 1
ATOM 655 N N . ALA A 1 82 ? 2.952 3.717 -6.373 1.00 92.50 82 ALA A N 1
ATOM 656 C CA . ALA A 1 82 ? 2.813 5.023 -5.731 1.00 92.50 82 ALA A CA 1
ATOM 657 C C . ALA A 1 82 ? 1.344 5.475 -5.614 1.00 92.50 82 ALA A C 1
ATOM 659 O O . ALA A 1 82 ? 0.957 6.086 -4.614 1.00 92.50 82 ALA A O 1
ATOM 660 N N . MET A 1 83 ? 0.510 5.160 -6.610 1.00 93.12 83 MET A N 1
ATOM 661 C CA . MET A 1 83 ? -0.928 5.429 -6.557 1.00 93.12 83 MET A CA 1
ATOM 662 C C . MET A 1 83 ? -1.606 4.609 -5.453 1.00 93.12 83 MET A C 1
ATOM 664 O O . MET A 1 83 ? -2.312 5.188 -4.627 1.00 93.12 83 MET A O 1
ATOM 668 N N . VAL A 1 84 ? -1.357 3.299 -5.379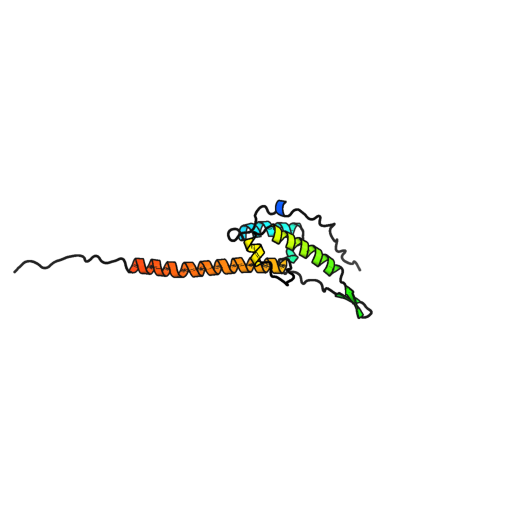 1.00 93.38 84 VAL A N 1
ATOM 669 C CA . VAL A 1 84 ? -1.921 2.434 -4.328 1.00 93.38 84 VAL A CA 1
ATOM 670 C C . VAL A 1 84 ? -1.424 2.858 -2.945 1.00 93.38 84 VAL A C 1
ATOM 672 O O . VAL A 1 84 ? -2.211 2.941 -2.003 1.00 93.38 84 VAL A O 1
ATOM 675 N N . LEU A 1 85 ? -0.147 3.220 -2.814 1.00 93.69 85 LEU A N 1
ATOM 676 C CA . LEU A 1 85 ? 0.391 3.754 -1.568 1.00 93.69 85 LEU A CA 1
ATOM 677 C C . LEU A 1 85 ? -0.339 5.033 -1.142 1.00 93.69 85 LEU A C 1
ATOM 679 O O . LEU A 1 85 ? -0.716 5.162 0.022 1.00 93.69 85 LEU A O 1
ATOM 683 N N . SER A 1 86 ? -0.588 5.956 -2.076 1.00 91.81 86 SER A N 1
ATOM 684 C CA . SER A 1 86 ? -1.345 7.178 -1.784 1.00 91.81 86 SER A CA 1
ATOM 685 C C . SER A 1 86 ? -2.771 6.875 -1.308 1.00 91.81 86 SER A C 1
ATOM 687 O O . SER A 1 86 ? -3.297 7.574 -0.443 1.00 91.81 86 SER A O 1
ATOM 689 N N . TRP A 1 87 ? -3.382 5.801 -1.820 1.00 93.06 87 TRP A N 1
ATOM 690 C CA . TRP A 1 87 ? -4.706 5.348 -1.401 1.00 93.06 87 TRP A CA 1
ATOM 691 C C . TRP A 1 87 ? -4.709 4.803 0.022 1.00 93.06 87 TRP A C 1
ATOM 693 O O . TRP A 1 87 ? -5.583 5.168 0.811 1.00 93.06 87 TRP A O 1
ATOM 703 N N . ILE A 1 88 ? -3.709 3.990 0.371 1.00 93.62 88 ILE A N 1
ATOM 704 C CA . ILE A 1 88 ? -3.506 3.525 1.746 1.00 93.62 88 ILE A CA 1
ATOM 705 C C . ILE A 1 88 ? -3.331 4.746 2.656 1.00 93.62 88 ILE A C 1
ATOM 707 O O . ILE A 1 88 ? -4.107 4.943 3.583 1.00 93.62 88 ILE A O 1
ATOM 711 N N . GLN A 1 89 ? -2.394 5.643 2.343 1.00 91.94 89 GLN A N 1
ATOM 712 C CA . GLN A 1 89 ? -2.117 6.830 3.160 1.00 91.94 89 GLN A CA 1
ATOM 713 C C . GLN A 1 89 ? -3.335 7.753 3.338 1.00 91.94 89 GLN A C 1
ATOM 715 O O . GLN A 1 89 ? -3.505 8.348 4.399 1.00 91.94 89 GLN A O 1
ATOM 720 N N . ALA A 1 90 ? -4.199 7.866 2.326 1.00 90.50 90 ALA A N 1
ATOM 721 C CA . ALA A 1 90 ? -5.406 8.690 2.380 1.00 90.50 90 ALA A CA 1
ATOM 722 C C . ALA A 1 90 ? -6.560 8.068 3.186 1.00 90.50 90 ALA A C 1
ATOM 724 O O . ALA A 1 90 ? -7.513 8.782 3.511 1.00 90.50 90 ALA A O 1
ATOM 725 N N . THR A 1 91 ? -6.494 6.765 3.469 1.00 92.62 91 THR A N 1
ATOM 726 C CA . THR A 1 91 ? -7.552 5.994 4.138 1.00 92.62 91 THR A CA 1
ATOM 727 C C . THR A 1 91 ? -7.125 5.456 5.499 1.00 92.62 91 THR A C 1
ATOM 729 O O . THR A 1 91 ? -7.881 4.704 6.099 1.00 92.62 91 THR A O 1
ATOM 732 N N . VAL A 1 92 ? -5.963 5.857 6.022 1.00 92.75 92 VAL A N 1
ATOM 733 C CA . VAL A 1 92 ? -5.523 5.534 7.386 1.00 92.75 92 VAL A CA 1
ATOM 734 C C . VAL A 1 92 ? -5.512 6.763 8.288 1.00 92.75 92 VAL A C 1
ATOM 736 O O . VAL A 1 92 ? -5.350 7.894 7.827 1.00 92.75 92 VAL A O 1
ATOM 739 N N . SER A 1 93 ? -5.697 6.550 9.590 1.00 93.06 93 SER A N 1
ATOM 740 C CA . SER A 1 93 ? -5.584 7.608 10.592 1.00 93.06 93 SER A CA 1
ATOM 741 C C . SER A 1 93 ? -4.150 8.127 10.686 1.00 93.06 93 SER A C 1
ATOM 743 O O . SER A 1 93 ? -3.187 7.457 10.303 1.00 93.06 93 SER A O 1
ATOM 745 N N . LEU A 1 94 ? -3.990 9.331 11.240 1.00 90.94 94 LEU A N 1
ATOM 746 C CA . LEU A 1 94 ? -2.670 9.929 11.429 1.00 90.94 94 LEU A CA 1
ATOM 747 C C . LEU A 1 94 ? -1.773 9.080 12.345 1.00 90.94 94 LEU A C 1
ATOM 749 O O . LEU A 1 94 ? -0.564 9.030 12.127 1.00 90.94 94 LEU A O 1
ATOM 753 N N . ASP A 1 95 ? -2.348 8.403 13.340 1.00 90.38 95 ASP A N 1
ATOM 754 C CA . ASP A 1 95 ? -1.594 7.551 14.263 1.00 90.38 95 ASP A CA 1
ATOM 755 C C . ASP A 1 95 ? -1.019 6.328 13.550 1.00 90.38 95 ASP A C 1
ATOM 757 O O . ASP A 1 95 ? 0.172 6.047 13.677 1.00 90.38 95 ASP A O 1
ATOM 761 N N . ILE A 1 96 ? -1.823 5.667 12.713 1.00 91.69 96 ILE A N 1
ATOM 762 C CA . ILE A 1 96 ? -1.343 4.559 11.882 1.00 91.69 96 ILE A CA 1
ATOM 763 C C . ILE A 1 96 ? -0.321 5.074 10.866 1.00 91.69 96 ILE A C 1
ATOM 765 O O . ILE A 1 96 ? 0.743 4.480 10.715 1.00 91.69 96 ILE A O 1
ATOM 769 N N . LEU A 1 97 ? -0.577 6.215 10.219 1.00 91.94 97 LEU A N 1
ATOM 770 C CA . LEU A 1 97 ? 0.345 6.802 9.245 1.00 91.94 97 LEU A CA 1
ATOM 771 C C . LEU A 1 97 ? 1.734 7.078 9.845 1.00 91.94 97 LEU A C 1
ATOM 773 O O . LEU A 1 97 ? 2.747 6.814 9.196 1.00 91.94 97 LEU A O 1
ATOM 777 N N . ARG A 1 98 ? 1.793 7.560 11.093 1.00 90.62 98 ARG A N 1
ATOM 778 C CA . ARG A 1 98 ? 3.050 7.763 11.836 1.00 90.62 98 ARG A CA 1
ATOM 779 C C . ARG A 1 98 ? 3.800 6.458 12.088 1.00 90.62 98 ARG A C 1
ATOM 781 O O . ARG A 1 98 ? 5.025 6.466 12.072 1.00 90.62 98 ARG A O 1
ATOM 788 N N . SER A 1 99 ? 3.094 5.348 12.293 1.00 89.31 99 SER A N 1
ATOM 789 C CA . SER A 1 99 ? 3.710 4.021 12.406 1.00 89.31 99 SER A CA 1
ATOM 790 C C . SER A 1 99 ? 4.209 3.479 11.060 1.00 89.31 99 SER A C 1
ATOM 792 O O . SER A 1 99 ? 5.159 2.696 11.027 1.00 89.31 99 SER A O 1
ATOM 794 N N . LEU A 1 100 ? 3.603 3.895 9.942 1.00 89.56 100 LEU A N 1
ATOM 795 C CA . LEU A 1 100 ? 3.999 3.463 8.597 1.00 89.56 100 LEU A CA 1
ATOM 796 C C . LEU A 1 100 ? 5.210 4.224 8.055 1.00 89.56 100 LEU A C 1
ATOM 798 O O . LEU A 1 100 ? 6.098 3.604 7.465 1.00 89.56 100 LEU A O 1
ATOM 802 N N . ILE A 1 101 ? 5.252 5.547 8.230 1.00 87.38 101 ILE A N 1
AT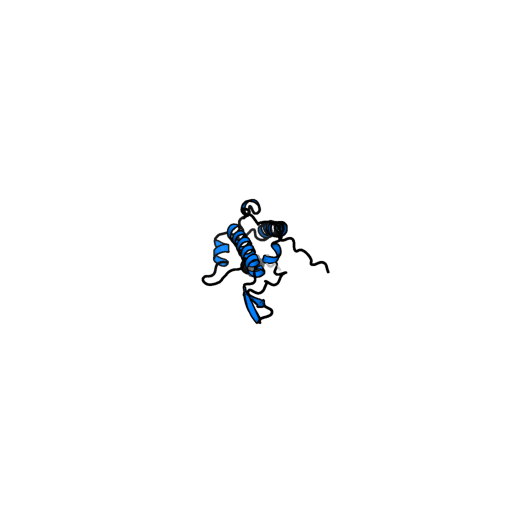OM 803 C CA . ILE A 1 101 ? 6.294 6.405 7.656 1.00 87.38 101 ILE A CA 1
ATOM 804 C C . ILE A 1 101 ? 7.548 6.362 8.531 1.00 87.38 101 ILE A C 1
ATOM 806 O O . ILE A 1 101 ? 7.539 6.796 9.679 1.00 87.38 101 ILE A O 1
ATOM 810 N N . GLN A 1 102 ? 8.655 5.895 7.955 1.00 82.19 102 GLN A N 1
ATOM 811 C CA . GLN A 1 102 ? 9.973 5.929 8.589 1.00 82.19 102 GLN A CA 1
ATOM 812 C C . GLN A 1 102 ? 10.907 6.861 7.805 1.00 82.19 102 GLN A C 1
ATOM 814 O O . GLN A 1 102 ? 10.972 6.748 6.576 1.00 82.19 102 GLN A O 1
ATOM 819 N N . PRO A 1 103 ? 11.640 7.770 8.473 1.00 80.12 103 PRO A N 1
ATOM 820 C CA . PRO A 1 103 ? 12.601 8.640 7.803 1.00 80.12 103 PRO A CA 1
ATOM 821 C C . PRO A 1 103 ? 13.655 7.833 7.034 1.00 80.12 103 PRO A C 1
ATOM 823 O O . PRO A 1 103 ? 14.254 6.910 7.578 1.00 80.12 103 PRO A O 1
ATOM 826 N N . GLY A 1 104 ? 13.898 8.200 5.774 1.00 75.81 104 GLY A N 1
ATOM 827 C CA . GLY A 1 104 ? 14.977 7.628 4.961 1.00 75.81 104 GLY A CA 1
ATOM 828 C C . GLY A 1 104 ? 14.674 6.289 4.280 1.00 75.81 104 GLY A C 1
ATOM 829 O O . GLY A 1 104 ? 15.533 5.795 3.554 1.00 75.81 104 GLY A O 1
ATOM 830 N N . LEU A 1 105 ? 13.477 5.715 4.450 1.00 80.94 105 LEU A N 1
ATOM 831 C CA . LEU A 1 105 ? 13.055 4.519 3.713 1.00 80.94 105 LEU A CA 1
ATOM 832 C C . LEU A 1 105 ? 12.052 4.871 2.613 1.00 80.94 105 LEU A C 1
ATOM 834 O O . LEU A 1 105 ? 11.101 5.621 2.829 1.00 80.94 105 LEU A O 1
ATOM 838 N N . THR A 1 106 ? 12.245 4.277 1.433 1.00 83.56 106 THR A N 1
ATOM 839 C CA . THR A 1 106 ? 11.201 4.257 0.402 1.00 83.56 106 THR A CA 1
ATOM 840 C C . THR A 1 106 ? 10.170 3.214 0.810 1.00 83.56 106 THR A C 1
ATOM 842 O O . THR A 1 106 ? 10.527 2.063 1.039 1.00 83.56 106 THR A O 1
ATOM 845 N N . LEU A 1 107 ? 8.915 3.630 0.93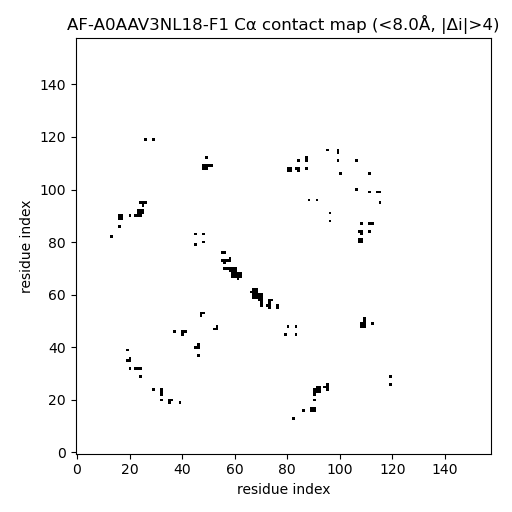4 1.00 91.56 107 LEU A N 1
ATOM 846 C CA . LEU A 1 107 ? 7.802 2.763 1.300 1.00 91.56 107 LEU A CA 1
ATOM 847 C C . LEU A 1 107 ? 7.072 2.349 0.021 1.00 91.56 107 LEU A C 1
ATOM 849 O O . LEU A 1 107 ? 6.692 3.226 -0.750 1.00 91.56 107 LEU A O 1
ATOM 853 N N . THR A 1 108 ? 6.891 1.050 -0.209 1.00 93.31 108 THR A N 1
ATOM 854 C CA . THR A 1 108 ? 6.005 0.541 -1.272 1.00 93.31 108 THR A CA 1
ATOM 855 C C . THR A 1 108 ? 4.590 0.313 -0.738 1.00 93.31 108 THR A C 1
ATOM 857 O O . THR A 1 108 ? 4.374 0.285 0.481 1.00 93.31 108 THR A O 1
ATOM 860 N N . ALA A 1 109 ? 3.609 0.116 -1.625 1.00 94.31 109 ALA A N 1
ATOM 861 C CA . ALA A 1 109 ? 2.255 -0.243 -1.200 1.00 94.31 109 ALA A CA 1
ATOM 862 C C . ALA A 1 109 ? 2.236 -1.564 -0.408 1.00 94.31 109 ALA A C 1
ATOM 864 O O . ALA A 1 109 ? 1.561 -1.659 0.620 1.00 94.31 109 ALA A O 1
ATOM 865 N N . ARG A 1 110 ? 3.036 -2.553 -0.832 1.00 94.12 110 ARG A N 1
ATOM 866 C CA . ARG A 1 110 ? 3.188 -3.832 -0.124 1.00 94.12 110 ARG A CA 1
ATOM 867 C C . ARG A 1 110 ? 3.794 -3.651 1.262 1.00 94.12 110 ARG A C 1
ATOM 869 O O . ARG A 1 110 ? 3.285 -4.229 2.219 1.00 94.12 110 ARG A O 1
ATOM 876 N N . ASP A 1 111 ? 4.844 -2.843 1.389 1.00 93.12 111 ASP A N 1
ATOM 877 C CA . ASP A 1 111 ? 5.473 -2.583 2.690 1.00 93.12 111 ASP A CA 1
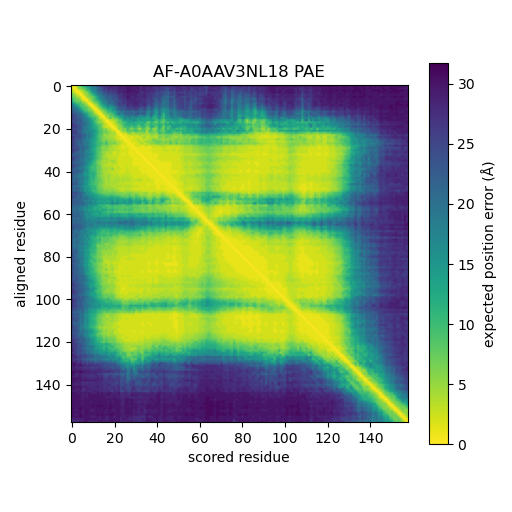ATOM 878 C C . ASP A 1 111 ? 4.493 -1.921 3.659 1.00 93.12 111 ASP A C 1
ATOM 880 O O . ASP A 1 111 ? 4.428 -2.290 4.833 1.00 93.12 111 ASP A O 1
ATOM 884 N N . ALA A 1 112 ? 3.712 -0.951 3.172 1.00 94.38 112 ALA A N 1
ATOM 885 C CA . ALA A 1 112 ? 2.670 -0.312 3.965 1.00 94.38 112 ALA A CA 1
ATOM 886 C C . ALA A 1 112 ? 1.621 -1.337 4.421 1.00 94.38 112 ALA A C 1
ATOM 888 O O . ALA A 1 112 ? 1.299 -1.385 5.607 1.00 94.38 112 ALA A O 1
ATOM 889 N N . TRP A 1 113 ? 1.149 -2.192 3.510 1.00 95.25 113 TRP A N 1
ATOM 890 C CA . TRP A 1 113 ? 0.175 -3.242 3.808 1.00 95.25 113 TRP A CA 1
ATOM 891 C C . TRP A 1 113 ? 0.664 -4.213 4.891 1.00 95.25 113 TRP A C 1
ATOM 893 O O . TRP A 1 113 ? -0.011 -4.407 5.900 1.00 95.25 113 TRP A O 1
ATOM 903 N N . VAL A 1 114 ? 1.877 -4.753 4.739 1.00 93.25 114 VAL A N 1
ATOM 904 C CA . VAL A 1 114 ? 2.477 -5.696 5.700 1.00 93.25 114 VAL A CA 1
ATOM 905 C C . VAL A 1 114 ? 2.663 -5.053 7.077 1.00 93.25 114 VAL A C 1
ATOM 907 O O . VAL A 1 114 ? 2.444 -5.693 8.107 1.00 93.25 114 VAL A O 1
ATOM 910 N N . ARG A 1 115 ? 3.047 -3.772 7.127 1.00 93.88 115 ARG A N 1
ATOM 911 C CA . ARG A 1 115 ? 3.166 -3.039 8.396 1.00 93.88 115 ARG A CA 1
ATOM 912 C C . ARG A 1 115 ? 1.811 -2.870 9.076 1.00 93.88 115 ARG A C 1
ATOM 914 O O . ARG A 1 115 ? 1.738 -3.075 10.284 1.00 93.88 115 ARG A O 1
ATOM 921 N N . ILE A 1 116 ? 0.755 -2.545 8.326 1.00 93.94 116 ILE A N 1
ATOM 922 C CA . ILE A 1 116 ? -0.614 -2.492 8.859 1.00 93.94 116 ILE A CA 1
ATOM 923 C C . ILE A 1 116 ? -0.995 -3.859 9.442 1.00 93.94 116 ILE A C 1
ATOM 925 O O . ILE A 1 116 ? -1.351 -3.928 10.615 1.00 93.94 116 ILE A O 1
ATOM 929 N N . GLU A 1 117 ? -0.846 -4.947 8.680 1.00 92.94 117 GLU A N 1
ATOM 930 C CA . GLU A 1 117 ? -1.139 -6.311 9.151 1.00 92.94 117 GLU A CA 1
ATOM 931 C C . GLU A 1 117 ? -0.403 -6.632 10.462 1.00 92.94 117 GLU A C 1
ATOM 933 O O . GLU A 1 117 ? -1.006 -7.099 11.430 1.00 92.94 117 GLU A O 1
ATOM 938 N N . SER A 1 118 ? 0.890 -6.306 10.538 1.00 91.75 118 SER A N 1
ATOM 939 C CA . SER A 1 118 ? 1.699 -6.526 11.738 1.00 91.75 118 SER A CA 1
ATOM 940 C C . SER A 1 118 ? 1.230 -5.709 12.949 1.00 91.75 118 SER A C 1
ATOM 942 O O . SER A 1 118 ? 1.318 -6.199 14.079 1.00 91.75 118 SER A O 1
ATOM 944 N N . LEU A 1 119 ? 0.738 -4.480 12.754 1.00 91.19 119 LEU A N 1
ATOM 945 C CA . LEU A 1 119 ? 0.217 -3.650 13.846 1.00 91.19 119 LEU A CA 1
ATOM 946 C C . LEU A 1 119 ? -1.015 -4.305 14.482 1.00 91.19 119 LEU A C 1
ATOM 948 O O . LEU A 1 119 ? -1.082 -4.434 15.703 1.00 91.19 119 LEU A O 1
ATOM 952 N N . PHE A 1 120 ? -1.945 -4.806 13.672 1.00 88.50 120 PHE A N 1
ATOM 953 C CA . PHE A 1 120 ? -3.166 -5.436 14.182 1.00 88.50 120 PHE A CA 1
ATOM 954 C C . PHE A 1 120 ? -2.929 -6.834 14.759 1.00 88.50 120 PHE A C 1
ATOM 956 O O . PHE A 1 120 ? -3.525 -7.185 15.778 1.00 88.50 120 PHE A O 1
ATOM 963 N N . LEU A 1 121 ? -2.000 -7.610 14.190 1.00 87.44 121 LEU A N 1
ATOM 964 C CA . LEU A 1 121 ? -1.580 -8.885 14.782 1.00 87.44 121 LEU A CA 1
ATOM 965 C C . LEU A 1 121 ? -0.948 -8.691 16.167 1.00 87.44 121 LEU A C 1
ATOM 967 O O . LEU A 1 121 ? -1.279 -9.418 17.105 1.00 87.44 121 LEU A O 1
ATOM 971 N N . SER A 1 122 ? -0.073 -7.693 16.323 1.00 83.94 122 SER A N 1
ATOM 972 C CA . SER A 1 122 ? 0.562 -7.406 17.617 1.00 83.94 122 SER A CA 1
ATOM 973 C C . SER A 1 122 ? -0.432 -6.880 18.662 1.00 83.94 122 SER A C 1
ATOM 975 O O . SER A 1 122 ? -0.344 -7.246 19.838 1.00 83.94 122 SER A O 1
ATOM 977 N N . GLN A 1 123 ? -1.427 -6.090 18.247 1.00 82.56 123 GLN A N 1
ATOM 978 C CA . GLN A 1 123 ? -2.516 -5.641 19.116 1.00 82.56 123 GLN A CA 1
ATOM 979 C C . GLN A 1 123 ? -3.355 -6.821 19.628 1.00 82.56 123 GLN A C 1
ATOM 981 O O . GLN A 1 123 ? -3.605 -6.908 20.831 1.00 82.56 123 GLN A O 1
ATOM 986 N N . ALA A 1 124 ? -3.746 -7.746 18.745 1.00 76.56 124 ALA A N 1
ATOM 987 C CA . ALA A 1 124 ? -4.518 -8.932 19.118 1.00 76.56 124 ALA A CA 1
ATOM 988 C C . ALA A 1 124 ? -3.761 -9.814 20.129 1.00 76.56 124 ALA A C 1
ATOM 990 O O . ALA A 1 124 ? -4.322 -10.214 21.149 1.00 76.56 124 ALA A O 1
ATOM 991 N N . GLN A 1 125 ? -2.461 -10.038 19.902 1.00 76.75 125 GLN A N 1
ATOM 992 C CA . GLN A 1 125 ? -1.602 -10.773 20.839 1.00 76.75 125 GLN A CA 1
ATOM 993 C C . GLN A 1 125 ? -1.479 -10.065 22.198 1.00 76.75 125 GLN A C 1
ATOM 995 O O . GLN A 1 125 ? -1.529 -10.710 23.244 1.00 76.75 125 GLN A O 1
ATOM 1000 N N . SER A 1 126 ? -1.356 -8.735 22.204 1.00 70.31 126 SER A N 1
ATOM 1001 C CA . SER A 1 126 ? -1.247 -7.948 23.440 1.00 70.31 126 SER A CA 1
ATOM 1002 C C . SER A 1 126 ? -2.532 -7.999 24.273 1.00 70.31 126 SER A C 1
ATOM 1004 O O . SER A 1 126 ? -2.463 -8.129 25.495 1.00 70.31 126 SER A O 1
ATOM 1006 N N . GLN A 1 127 ? -3.702 -7.944 23.628 1.00 68.31 127 GLN A N 1
ATOM 1007 C CA . GLN A 1 127 ? -4.994 -8.095 24.306 1.00 68.31 127 GLN A CA 1
ATOM 1008 C C . GLN A 1 127 ? -5.138 -9.487 24.932 1.00 68.31 127 GLN A C 1
ATOM 1010 O O . GLN A 1 127 ? -5.552 -9.604 26.082 1.00 68.31 127 GLN A O 1
ATOM 1015 N N . GLU A 1 128 ? -4.725 -10.545 24.232 1.00 62.16 128 GLU A N 1
ATOM 1016 C CA . GLU A 1 128 ? -4.764 -11.906 24.778 1.00 62.16 128 GLU A CA 1
ATOM 1017 C C . GLU A 1 128 ? -3.863 -12.062 26.017 1.00 62.16 128 GLU A C 1
ATOM 1019 O O . GLU A 1 128 ? -4.231 -12.726 26.989 1.00 62.16 128 GLU A O 1
ATOM 1024 N N . VAL A 1 129 ? -2.684 -11.431 26.008 1.00 66.00 129 VAL A N 1
ATOM 1025 C CA . VAL A 1 129 ? -1.753 -11.451 27.144 1.00 66.00 129 VAL A CA 1
ATOM 1026 C C . VAL A 1 129 ? -2.282 -10.647 28.329 1.00 66.00 129 VAL A C 1
ATOM 1028 O O . VAL A 1 129 ? -2.082 -11.093 29.451 1.00 66.00 129 VAL A O 1
ATOM 1031 N N . GLN A 1 130 ? -2.963 -9.515 28.117 1.00 57.00 130 GLN A N 1
ATOM 1032 C CA . GLN A 1 130 ? -3.551 -8.715 29.205 1.00 57.00 130 GLN A CA 1
ATOM 1033 C C . GLN A 1 130 ? -4.794 -9.358 29.824 1.00 57.00 130 GLN A C 1
ATOM 1035 O O . GLN A 1 130 ? -5.009 -9.233 31.024 1.00 57.00 130 GLN A O 1
ATOM 1040 N N . LEU A 1 131 ? -5.571 -10.116 29.050 1.00 60.75 131 LEU A N 1
ATOM 1041 C CA . LEU A 1 131 ? -6.726 -10.836 29.587 1.00 60.75 131 LEU A CA 1
ATOM 104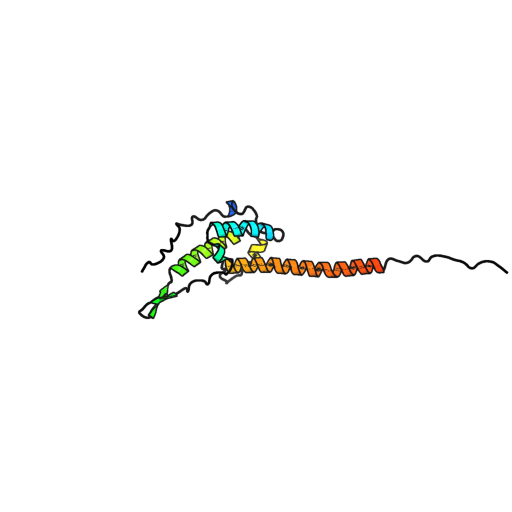2 C C . LEU A 1 131 ? -6.301 -12.005 30.499 1.00 60.75 131 LEU A C 1
ATOM 1044 O O . LEU A 1 131 ? -6.976 -12.300 31.482 1.00 60.75 131 LEU A O 1
ATOM 1048 N N . LYS A 1 132 ? -5.159 -12.659 30.237 1.00 55.88 132 LYS A N 1
ATOM 1049 C CA . LYS A 1 132 ? -4.654 -13.791 31.046 1.00 55.88 132 LYS A CA 1
ATOM 1050 C C . LYS A 1 132 ? -4.416 -13.484 32.544 1.00 55.88 132 LYS A C 1
ATOM 1052 O O . LYS A 1 132 ? -4.845 -14.303 33.359 1.00 55.88 132 LYS A O 1
ATOM 1057 N N . PRO A 1 133 ? -3.766 -12.382 32.961 1.00 53.84 133 PRO A N 1
ATOM 1058 C CA . PRO A 1 133 ? -3.576 -12.054 34.375 1.00 53.84 133 PRO A CA 1
ATOM 1059 C C . PRO A 1 133 ? -4.878 -11.659 35.083 1.00 53.84 133 PRO A C 1
ATOM 1061 O O . PRO A 1 133 ? -5.032 -11.981 36.262 1.00 53.84 133 PRO A O 1
ATOM 1064 N N . ASP A 1 134 ? -5.845 -11.063 34.381 1.00 49.72 134 ASP A N 1
ATOM 1065 C CA . ASP A 1 134 ? -7.138 -10.689 34.972 1.00 49.72 134 ASP A CA 1
ATOM 1066 C C . ASP A 1 134 ? -7.984 -11.919 35.333 1.00 49.72 134 ASP A C 1
ATOM 1068 O O . ASP A 1 134 ? -8.628 -11.950 36.384 1.00 49.72 134 ASP A O 1
ATOM 1072 N N . PHE A 1 135 ? -7.905 -12.997 34.542 1.00 51.06 135 PHE A N 1
ATOM 1073 C CA . PHE A 1 135 ? -8.510 -14.285 34.905 1.00 51.06 135 PHE A CA 1
ATOM 1074 C C . PHE A 1 135 ? -7.860 -14.928 36.138 1.00 51.06 135 PHE A C 1
ATOM 1076 O O . PHE A 1 135 ? -8.545 -15.605 36.910 1.00 51.06 135 PHE A O 1
ATOM 1083 N N . ILE A 1 136 ? -6.555 -14.731 36.351 1.00 53.38 136 ILE A N 1
ATOM 1084 C CA . ILE A 1 136 ? -5.857 -15.267 37.529 1.00 53.38 136 ILE A CA 1
ATOM 1085 C C . ILE A 1 136 ? -6.220 -14.458 38.779 1.00 53.38 136 ILE A C 1
ATOM 1087 O O . ILE A 1 136 ? -6.506 -15.058 39.817 1.00 53.38 136 ILE A O 1
ATOM 1091 N N . ASN A 1 137 ? -6.298 -13.130 38.674 1.00 50.50 137 ASN A N 1
ATOM 1092 C CA . ASN A 1 137 ? -6.695 -12.268 39.788 1.00 50.50 137 ASN A CA 1
ATOM 1093 C C . ASN A 1 137 ? -8.171 -12.455 40.169 1.00 50.50 137 ASN A C 1
ATOM 1095 O O . ASN A 1 137 ? -8.471 -12.617 41.349 1.00 50.50 137 ASN A O 1
ATOM 1099 N N . PHE A 1 138 ? -9.085 -12.566 39.198 1.00 49.72 138 PHE A N 1
ATOM 1100 C CA . PHE A 1 138 ? -10.498 -12.842 39.486 1.00 49.72 138 PHE A CA 1
ATOM 1101 C C . PHE A 1 138 ? -10.706 -14.222 40.133 1.00 49.72 138 PHE A C 1
ATOM 1103 O O . PHE A 1 138 ? -11.518 -14.383 41.048 1.00 49.72 138 PHE A O 1
ATOM 1110 N N . LYS A 1 139 ? -9.939 -15.236 39.704 1.00 53.34 139 LYS A N 1
ATOM 1111 C CA . LYS A 1 139 ? -9.996 -16.577 40.301 1.00 53.34 139 LYS A CA 1
ATOM 1112 C C . LYS A 1 139 ? -9.385 -16.613 41.706 1.00 53.34 139 LYS A C 1
ATOM 1114 O O . LYS A 1 139 ? -9.905 -17.342 42.547 1.00 53.34 139 LYS A O 1
ATOM 1119 N N . MET A 1 140 ? -8.337 -15.833 41.986 1.00 50.50 140 MET A N 1
ATOM 1120 C CA . MET A 1 140 ? -7.753 -15.747 43.331 1.00 50.50 140 MET A CA 1
ATOM 1121 C C . MET A 1 140 ? -8.613 -14.950 44.318 1.00 50.50 140 MET A C 1
ATOM 1123 O O . MET A 1 140 ? -8.780 -15.419 45.441 1.00 50.50 140 MET A O 1
ATOM 1127 N N . ASP A 1 141 ? -9.251 -13.850 43.911 1.00 54.38 141 ASP A N 1
ATOM 1128 C CA . ASP A 1 141 ? -10.190 -13.122 44.783 1.00 54.38 141 ASP A CA 1
ATOM 1129 C C . ASP A 1 141 ? -11.445 -13.953 45.099 1.00 54.38 141 ASP A C 1
ATOM 1131 O O . ASP A 1 141 ? -11.914 -13.987 46.239 1.00 54.38 141 ASP A O 1
ATOM 1135 N N . SER A 1 142 ? -11.948 -14.725 44.128 1.00 51.47 142 SER A N 1
ATOM 1136 C CA . SER A 1 142 ? -13.049 -15.674 44.347 1.00 51.47 142 SER A CA 1
ATOM 1137 C C . SER A 1 142 ? -12.673 -16.851 45.260 1.00 51.47 142 SER A C 1
ATOM 1139 O O . SER A 1 142 ? -13.561 -17.411 45.907 1.00 51.47 142 SER A O 1
ATOM 1141 N N . LEU A 1 143 ? -11.403 -17.269 45.289 1.00 52.72 143 LEU A N 1
ATOM 1142 C CA . LEU A 1 143 ? -10.911 -18.348 46.158 1.00 52.72 143 LEU A CA 1
ATOM 1143 C C . LEU A 1 143 ? -10.523 -17.841 47.556 1.00 52.72 143 LEU A C 1
ATOM 1145 O O . LEU A 1 143 ? -10.588 -18.613 48.510 1.00 52.72 143 LEU A O 1
ATOM 1149 N N . ALA A 1 144 ? -10.174 -16.560 47.695 1.00 54.91 144 ALA A N 1
ATOM 1150 C CA . ALA A 1 144 ? -9.892 -15.916 48.978 1.00 54.91 144 ALA A CA 1
ATOM 1151 C C . ALA A 1 144 ? -11.168 -15.508 49.743 1.00 54.91 144 ALA A C 1
ATOM 1153 O O . ALA A 1 144 ? -11.156 -15.407 50.971 1.00 54.91 144 ALA A O 1
ATOM 1154 N N . ALA A 1 145 ? -12.298 -15.330 49.052 1.00 53.62 145 ALA A N 1
ATOM 1155 C CA . ALA A 1 145 ? -13.570 -14.943 49.658 1.00 53.62 145 ALA A CA 1
ATOM 1156 C C . ALA A 1 145 ? -14.419 -16.139 50.142 1.00 53.62 145 ALA A C 1
ATOM 1158 O O . ALA A 1 145 ? -15.536 -16.341 49.671 1.00 53.62 145 ALA A O 1
ATOM 1159 N N . LYS A 1 146 ? -13.935 -16.899 51.139 1.00 52.19 146 LYS A N 1
ATOM 1160 C CA . LYS A 1 146 ? -14.807 -17.576 52.126 1.00 52.19 146 LYS A CA 1
ATOM 1161 C C . LYS A 1 146 ? -14.135 -17.682 53.500 1.00 52.19 146 LYS A C 1
ATOM 1163 O O . LYS A 1 146 ? -13.316 -18.572 53.714 1.00 52.19 146 LYS A O 1
ATOM 1168 N N . PRO A 1 147 ? -14.600 -16.891 54.478 1.00 49.47 147 PRO A N 1
ATOM 1169 C CA . PRO A 1 147 ? -14.662 -17.402 55.840 1.00 49.47 147 PRO A CA 1
ATOM 1170 C C . PRO A 1 147 ? -16.003 -17.051 56.490 1.00 49.47 147 PRO A C 1
ATOM 1172 O O . PRO A 1 147 ? -16.217 -15.912 56.886 1.00 49.47 147 PRO A O 1
ATOM 1175 N N . ILE A 1 148 ? -16.891 -18.035 56.668 1.00 42.00 148 ILE A N 1
ATOM 1176 C CA . ILE A 1 148 ? -17.899 -17.984 57.737 1.00 42.00 148 ILE A CA 1
ATOM 1177 C C . ILE A 1 148 ? -17.970 -19.367 58.386 1.00 42.00 148 ILE A C 1
ATOM 1179 O O . ILE A 1 148 ? -18.445 -20.340 57.803 1.00 42.00 148 ILE A O 1
ATOM 1183 N N . GLN A 1 149 ? -17.435 -19.417 59.605 1.00 48.56 149 GLN A N 1
ATOM 1184 C CA . GLN A 1 149 ? -17.552 -20.504 60.568 1.00 48.56 149 GLN A CA 1
ATOM 1185 C C . GLN A 1 149 ? -19.036 -20.771 60.870 1.00 48.56 149 GLN A C 1
ATOM 1187 O O . GLN A 1 149 ? -19.767 -19.846 61.224 1.00 48.56 149 GLN A O 1
ATOM 1192 N N . SER A 1 150 ? -19.473 -22.030 60.770 1.00 37.06 150 SER A N 1
ATOM 1193 C CA . SER A 1 150 ? -20.775 -22.464 61.292 1.00 37.06 150 SER A CA 1
ATOM 1194 C C . SER A 1 150 ? -20.602 -23.120 62.665 1.00 37.06 150 SER A C 1
ATOM 1196 O O . SER A 1 150 ? -19.655 -23.864 62.908 1.00 37.06 150 SER A O 1
ATOM 1198 N N . LYS A 1 151 ? -21.508 -22.749 63.567 1.00 41.91 151 LYS A N 1
ATOM 1199 C CA . LYS A 1 151 ? -21.436 -22.734 65.034 1.00 41.91 151 LYS A CA 1
ATOM 1200 C C . LYS A 1 151 ? -21.824 -24.069 65.697 1.00 41.91 151 LYS A C 1
ATOM 1202 O O . LYS A 1 151 ? -22.769 -24.715 65.272 1.00 41.91 151 LYS A O 1
ATOM 1207 N N . ALA A 1 152 ? -21.180 -24.322 66.840 1.00 45.84 152 ALA A N 1
ATOM 1208 C CA . ALA A 1 152 ? -21.734 -24.809 68.115 1.00 45.84 152 ALA A CA 1
ATOM 1209 C C . ALA A 1 152 ? -22.551 -26.123 68.184 1.00 45.84 152 ALA A C 1
ATOM 1211 O O . ALA A 1 152 ? -23.737 -26.153 67.867 1.00 45.84 152 ALA A O 1
ATOM 1212 N N . HIS A 1 153 ? -21.979 -27.124 68.868 1.00 38.19 153 HIS A N 1
ATOM 1213 C CA . HIS A 1 153 ? -22.711 -27.880 69.895 1.00 38.19 153 HIS A CA 1
ATOM 1214 C C . HIS A 1 153 ? -21.747 -28.489 70.926 1.00 38.19 153 HIS A C 1
ATOM 1216 O O . HIS A 1 153 ? -21.156 -29.536 70.692 1.00 38.19 153 HIS A O 1
ATOM 1222 N N . SER A 1 154 ? -21.567 -27.817 72.064 1.00 46.59 154 SER A N 1
ATOM 1223 C CA . SER A 1 154 ? -21.317 -28.492 73.343 1.00 46.59 154 SER A CA 1
ATOM 1224 C C . SER A 1 154 ? -21.542 -27.499 74.478 1.00 46.59 154 SER A C 1
ATOM 1226 O O . SER A 1 154 ? -20.661 -26.715 74.830 1.00 46.59 154 SER A O 1
ATOM 1228 N N . MET A 1 155 ? -22.763 -27.491 75.009 1.00 43.78 155 MET A N 1
ATOM 1229 C CA . MET A 1 155 ? -23.027 -27.036 76.368 1.00 43.78 155 MET A CA 1
ATOM 1230 C C . MET A 1 155 ? -24.278 -27.765 76.879 1.00 43.78 155 MET A C 1
ATOM 1232 O O . MET A 1 155 ? -25.317 -27.680 76.228 1.00 43.78 155 MET A O 1
ATOM 1236 N N . TYR A 1 156 ? -24.128 -28.430 78.037 1.00 41.25 156 TYR A N 1
ATOM 1237 C CA . TYR A 1 156 ? -25.105 -29.207 78.833 1.00 41.25 156 TYR A CA 1
ATOM 1238 C C . TYR A 1 156 ? -25.362 -30.653 78.354 1.00 41.25 156 TYR A C 1
ATOM 1240 O O . TYR A 1 156 ? -25.565 -30.870 77.169 1.00 41.25 156 TYR A O 1
ATOM 1248 N N . THR A 1 157 ? -25.418 -31.718 79.165 1.00 44.78 157 THR A N 1
ATOM 1249 C CA . THR A 1 157 ? -25.204 -32.013 80.602 1.00 44.78 157 THR A CA 1
ATOM 1250 C C . THR A 1 157 ? -25.243 -33.547 80.726 1.00 44.78 157 THR A C 1
ATOM 1252 O O . THR A 1 157 ? -26.094 -34.146 80.074 1.00 44.78 157 THR A O 1
ATOM 1255 N N . PHE A 1 158 ? -24.386 -34.163 81.547 1.00 49.47 158 PHE A N 1
ATOM 1256 C CA . PHE A 1 158 ? -24.733 -35.157 82.583 1.00 49.47 158 PHE A CA 1
ATOM 1257 C C . PHE A 1 158 ? -23.571 -35.261 83.570 1.00 49.47 158 PHE A C 1
ATOM 1259 O O . PHE A 1 158 ? -22.412 -35.304 83.100 1.00 49.47 158 PHE A O 1
#

Secondary structure (DSSP, 8-state):
----------------GGGT--SPB-TT-HHHHHHHHHHHHHHTT-THHHH--SPPPPSEEE-TTS-EEE-HHHHHHHHHHHHHHHHHHHHB-HHHHHHH--TT-PPPHHHHHHHHHHHHHHHHHHHHHHHHHHHHHHHHHHHH----PPP-------

Nearest PDB structures (foldseek):
  4fxx-assembly5_A  TM=2.712E-01  e=2.239E+00  Homo sapiens
  4bsn-assembly1_A  TM=2.638E-01  e=3.207E+00  Homo sapiens

Foldseek 3Di:
DDDPPPPPDDDDDLPPLCVQQVAADDLPQVVVSCVSLQVVCVVVVNNCQAPVPDDQDDQWDQDPVRDTDGDPSNVVVVVSQVSLLVSNCVRYDPVLVVQQDDPPDDATSNSSNVSVVVVNVVVVVVVVVVVVVVVVVVVVVVVVPDDDDDDDDDDDDD

Organism: Lithospermum erythrorhizon (NCBI:txid34254)

Sequence (158 aa):
MIMPTVVYSRSSTISNIKNYVSQVLDFSNYPIWQSMFLPVLESHGVLHHVDGTTSWPPSFISTDDNALLPNSVYMEWKRVDAMVLSWIQATVSLDILRSLIQPGLTLTARDAWVRIESLFLSQAQSQEVQLKPDFINFKMDSLAAKPIQSKAHSMYTF